Protein AF-A0A967KKL0-F1 (afdb_monomer_lite)

Secondary structure (DSSP, 8-state):
----TT-EETTEEEEEEEEEETTEEEEEEEETTTTEEEEEEE--GGG----

Structure (mmCIF, N/CA/C/O backbone):
data_AF-A0A967KKL0-F1
#
_entry.id   AF-A0A967KKL0-F1
#
loop_
_atom_site.group_PDB
_atom_site.id
_atom_site.type_symbol
_atom_site.label_atom_id
_atom_site.label_alt_id
_atom_site.label_comp_id
_atom_site.label_asym_id
_atom_site.label_entity_id
_atom_site.label_seq_id
_atom_site.pdbx_PDB_ins_code
_atom_site.Cartn_x
_atom_site.Cartn_y
_atom_site.Cartn_z
_atom_site.occupancy
_atom_site.B_iso_or_equiv
_atom_site.auth_seq_id
_atom_site.auth_comp_id
_atom_site.auth_asym_id
_atom_site.auth_atom_id
_atom_site.pdbx_PDB_model_num
ATOM 1 N N . MET A 1 1 ? 3.452 -12.533 -8.061 1.00 64.44 1 MET A N 1
ATOM 2 C CA . MET A 1 1 ? 1.983 -12.510 -7.919 1.00 64.44 1 MET A CA 1
ATOM 3 C C . MET A 1 1 ? 1.606 -11.078 -7.593 1.00 64.44 1 MET A C 1
ATOM 5 O O . MET A 1 1 ? 2.316 -10.507 -6.769 1.00 64.44 1 MET A O 1
ATOM 9 N N . PRO A 1 2 ? 0.617 -10.483 -8.276 1.00 81.19 2 PRO A N 1
ATOM 10 C CA . PRO A 1 2 ? 0.175 -9.126 -7.967 1.00 81.19 2 PRO A CA 1
ATOM 11 C C . PRO A 1 2 ? -0.419 -9.080 -6.555 1.00 81.19 2 PRO A C 1
ATOM 13 O O . PRO A 1 2 ? -0.957 -10.080 -6.080 1.00 81.19 2 PRO A O 1
ATOM 16 N N . ILE A 1 3 ? -0.275 -7.941 -5.881 1.00 90.75 3 ILE A N 1
ATOM 17 C CA . ILE A 1 3 ? -0.922 -7.697 -4.592 1.00 90.75 3 ILE A CA 1
ATOM 18 C C . ILE A 1 3 ? -2.314 -7.133 -4.867 1.00 90.75 3 ILE A C 1
ATOM 20 O O . ILE A 1 3 ? -2.454 -6.159 -5.608 1.00 90.75 3 ILE A O 1
ATOM 24 N N . GLU A 1 4 ? -3.336 -7.734 -4.266 1.00 93.25 4 GLU A N 1
ATOM 25 C CA . GLU A 1 4 ? -4.732 -7.373 -4.525 1.00 93.25 4 GLU A CA 1
ATOM 26 C C . GLU A 1 4 ? -5.385 -6.647 -3.336 1.00 93.25 4 GLU A C 1
ATOM 28 O O . GLU A 1 4 ? -5.070 -6.933 -2.174 1.00 93.25 4 GLU A O 1
ATOM 33 N N . PRO A 1 5 ? -6.331 -5.721 -3.588 1.00 94.38 5 PRO A N 1
ATOM 34 C CA . PRO A 1 5 ? -7.215 -5.187 -2.557 1.00 94.38 5 PRO A CA 1
ATOM 35 C C . PRO A 1 5 ? -7.844 -6.284 -1.693 1.00 94.38 5 PRO A C 1
ATOM 37 O O . PRO A 1 5 ? -8.349 -7.286 -2.190 1.00 94.38 5 PRO A O 1
ATOM 40 N N . GLY A 1 6 ? -7.834 -6.087 -0.377 1.00 94.12 6 GLY A N 1
ATOM 41 C CA . GLY A 1 6 ? -8.338 -7.061 0.589 1.00 94.12 6 GLY A CA 1
ATOM 42 C C . GLY A 1 6 ? -7.324 -8.127 1.007 1.00 94.12 6 GLY A C 1
ATOM 43 O O . GLY A 1 6 ? -7.547 -8.765 2.037 1.00 94.12 6 GLY A O 1
ATOM 44 N N . GLN A 1 7 ? -6.201 -8.276 0.297 1.00 96.56 7 GLN A N 1
ATOM 45 C CA . GLN A 1 7 ? -5.095 -9.117 0.744 1.00 96.56 7 GLN A CA 1
ATOM 46 C C . GLN A 1 7 ? -4.488 -8.564 2.040 1.00 96.56 7 GLN A C 1
ATOM 48 O O . GLN A 1 7 ? -4.378 -7.352 2.235 1.00 96.56 7 GLN A O 1
ATOM 53 N N . THR A 1 8 ? -4.052 -9.464 2.918 1.00 96.19 8 THR A N 1
ATOM 54 C CA . THR A 1 8 ? -3.333 -9.104 4.141 1.00 96.19 8 THR A CA 1
ATOM 55 C C . THR A 1 8 ? -1.862 -9.478 4.013 1.00 96.19 8 THR A C 1
ATOM 57 O O . THR A 1 8 ? -1.524 -10.639 3.784 1.00 96.19 8 THR A O 1
ATOM 60 N N . LEU A 1 9 ? -0.983 -8.494 4.200 1.00 94.56 9 LEU A N 1
ATOM 61 C CA . LEU A 1 9 ? 0.459 -8.670 4.336 1.00 94.56 9 LEU A CA 1
ATOM 62 C C . LEU A 1 9 ? 0.824 -8.466 5.807 1.00 94.56 9 LEU A C 1
ATOM 64 O O . LEU A 1 9 ? 0.829 -7.341 6.300 1.00 94.56 9 LEU A O 1
ATOM 68 N N . LEU A 1 10 ? 1.108 -9.552 6.528 1.00 95.69 10 LEU A N 1
ATOM 69 C CA . LEU A 1 10 ? 1.293 -9.531 7.985 1.00 95.69 10 LEU A CA 1
ATOM 70 C C . LEU A 1 10 ? 0.075 -8.920 8.710 1.00 95.69 10 LEU A C 1
ATOM 72 O O . LEU A 1 10 ? -0.939 -9.587 8.865 1.00 95.69 10 LEU A O 1
ATOM 76 N N . HIS A 1 11 ? 0.168 -7.669 9.163 1.00 97.12 11 HIS A N 1
ATOM 77 C CA . HIS A 1 11 ? -0.904 -6.920 9.834 1.00 97.12 11 HIS A CA 1
ATOM 78 C C . HIS A 1 11 ? -1.369 -5.708 9.014 1.00 97.12 11 HIS A C 1
ATOM 80 O O . HIS A 1 11 ? -2.062 -4.830 9.520 1.00 97.12 11 HIS A O 1
ATOM 86 N N . TYR A 1 12 ? -0.995 -5.658 7.739 1.00 98.25 12 TYR A N 1
ATOM 87 C CA . TYR A 1 12 ? -1.412 -4.621 6.814 1.00 98.25 12 TYR A CA 1
ATOM 88 C C . TYR A 1 12 ? -2.448 -5.175 5.853 1.00 98.25 12 TYR A C 1
ATOM 90 O O . TYR A 1 12 ? -2.155 -6.067 5.057 1.00 98.25 12 TYR A O 1
ATOM 98 N N . ARG A 1 13 ? -3.663 -4.638 5.909 1.00 98.00 13 ARG A N 1
ATOM 99 C CA . ARG A 1 13 ? -4.710 -4.969 4.943 1.00 98.00 13 ARG A CA 1
ATOM 100 C C . ARG A 1 13 ? -4.639 -4.002 3.773 1.00 98.00 13 ARG A C 1
ATOM 102 O O . ARG A 1 13 ? -4.821 -2.804 3.976 1.00 98.00 13 ARG A O 1
ATOM 109 N N . ILE A 1 14 ? -4.396 -4.512 2.572 1.00 98.00 14 ILE A N 1
ATOM 110 C CA . ILE A 1 14 ? -4.329 -3.710 1.350 1.00 98.00 14 ILE A CA 1
ATOM 111 C C . ILE A 1 14 ? -5.718 -3.166 1.021 1.00 98.00 14 ILE A C 1
ATOM 113 O O . ILE A 1 14 ? -6.705 -3.903 1.049 1.00 98.00 14 ILE A O 1
ATOM 117 N N . VAL A 1 15 ? -5.787 -1.870 0.725 1.00 97.81 15 VAL A N 1
ATOM 118 C CA . VAL A 1 15 ? -7.023 -1.166 0.368 1.00 97.81 15 VAL A CA 1
ATOM 119 C C . VAL A 1 15 ? -7.090 -0.987 -1.143 1.00 97.81 15 VAL A C 1
ATOM 121 O O . VAL A 1 15 ? -8.027 -1.463 -1.771 1.00 97.81 15 VAL A O 1
ATOM 124 N N . ASP A 1 16 ? -6.084 -0.348 -1.729 1.00 97.69 16 ASP A N 1
ATOM 125 C CA . ASP A 1 16 ? -5.973 -0.097 -3.164 1.00 97.69 16 ASP A CA 1
ATOM 126 C C . ASP A 1 16 ? -4.530 0.238 -3.565 1.00 97.69 16 ASP A C 1
ATOM 128 O O . ASP A 1 16 ? -3.657 0.506 -2.731 1.00 97.69 16 ASP A O 1
ATOM 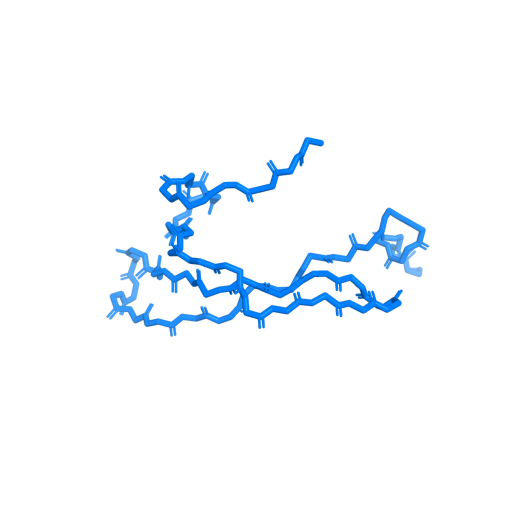132 N N . LYS A 1 17 ? -4.266 0.185 -4.872 1.00 96.69 17 LYS A N 1
ATOM 133 C CA . LYS A 1 17 ? -2.996 0.614 -5.456 1.00 96.69 17 LYS A CA 1
ATOM 134 C C . LYS A 1 17 ? -3.012 2.132 -5.611 1.00 96.69 17 LYS A C 1
ATOM 136 O O . LYS A 1 17 ? -3.924 2.680 -6.221 1.00 96.69 17 LYS A O 1
ATOM 141 N N . LEU A 1 18 ? -1.990 2.795 -5.080 1.00 96.50 18 LEU A N 1
ATOM 142 C CA . LEU A 1 18 ? -1.813 4.243 -5.197 1.00 96.50 18 LEU A CA 1
ATOM 143 C C . LEU A 1 18 ? -1.047 4.623 -6.465 1.00 96.50 18 LEU A C 1
ATOM 145 O O . LEU A 1 18 ? -1.286 5.684 -7.032 1.00 96.50 18 LEU A O 1
ATOM 149 N N . GLY A 1 19 ? -0.124 3.770 -6.913 1.00 95.56 19 GLY A N 1
ATOM 150 C CA . GLY A 1 19 ? 0.623 4.009 -8.141 1.00 95.56 19 GLY A CA 1
ATOM 151 C C . GLY A 1 19 ? 1.726 2.992 -8.398 1.00 95.56 19 GLY A C 1
ATOM 152 O O . GLY A 1 19 ? 2.001 2.110 -7.583 1.00 95.56 19 GLY A O 1
ATOM 153 N N . GLU A 1 20 ? 2.366 3.132 -9.552 1.00 95.44 20 GLU A N 1
ATOM 154 C CA . GLU A 1 20 ? 3.509 2.330 -9.982 1.00 95.44 20 GLU A CA 1
ATOM 155 C C . GLU A 1 20 ? 4.515 3.178 -10.762 1.00 95.44 20 GLU A C 1
ATOM 157 O O . GLU A 1 20 ? 4.161 4.183 -11.378 1.00 95.44 20 GLU A O 1
ATOM 162 N N . GLY A 1 21 ? 5.779 2.762 -10.730 1.00 91.75 21 GLY A N 1
ATOM 163 C CA . GLY A 1 21 ? 6.851 3.344 -11.529 1.00 91.75 21 GLY A CA 1
ATOM 164 C C . GLY A 1 21 ? 8.105 2.472 -11.504 1.00 91.75 21 GLY A C 1
ATOM 165 O O . GLY A 1 21 ? 8.107 1.376 -10.947 1.00 91.75 21 GLY A O 1
ATOM 166 N N . GLY A 1 22 ? 9.209 2.972 -12.067 1.00 88.44 22 GLY A N 1
ATOM 167 C CA . GLY A 1 22 ? 10.455 2.197 -12.193 1.00 88.44 22 GLY A CA 1
ATOM 168 C C . GLY A 1 22 ? 11.059 1.710 -10.866 1.00 88.44 22 GLY A C 1
ATOM 169 O O . GLY A 1 22 ? 11.789 0.728 -10.850 1.00 88.44 22 GLY A O 1
ATOM 170 N N . MET A 1 23 ? 10.725 2.354 -9.743 1.00 88.06 23 MET A N 1
ATOM 171 C CA . MET A 1 23 ? 11.192 1.970 -8.401 1.00 88.06 23 MET A CA 1
ATOM 172 C C . MET A 1 23 ? 10.188 1.096 -7.630 1.00 88.06 23 MET A C 1
ATOM 174 O O . MET A 1 23 ? 10.288 0.996 -6.404 1.00 88.06 23 MET A O 1
ATOM 178 N N . GLY A 1 24 ? 9.204 0.514 -8.319 1.00 91.81 24 GLY A N 1
ATOM 179 C CA . GLY A 1 24 ? 8.222 -0.399 -7.745 1.00 91.81 24 GLY A CA 1
ATOM 180 C C . GLY A 1 24 ? 6.813 0.174 -7.620 1.00 91.81 24 GLY A C 1
ATOM 181 O O . GLY A 1 24 ? 6.447 1.173 -8.242 1.00 91.81 24 GLY A O 1
ATOM 182 N N . GLU A 1 25 ? 6.016 -0.498 -6.800 1.00 95.00 25 GLU A N 1
ATOM 183 C CA . GLU A 1 25 ? 4.583 -0.260 -6.653 1.00 95.00 25 GLU A CA 1
ATOM 184 C C . GLU A 1 25 ? 4.269 0.295 -5.264 1.00 95.00 25 GLU A C 1
ATOM 186 O O . GLU A 1 25 ? 4.919 -0.063 -4.280 1.00 95.00 25 GLU A O 1
ATOM 191 N N . VAL A 1 26 ? 3.269 1.170 -5.170 1.00 96.56 26 VAL A N 1
ATOM 192 C CA . VAL A 1 26 ? 2.827 1.759 -3.903 1.00 96.56 26 VAL A CA 1
ATOM 193 C C . VAL A 1 26 ? 1.356 1.445 -3.683 1.00 96.56 26 VAL A C 1
ATOM 195 O O . VAL A 1 26 ? 0.521 1.673 -4.558 1.00 96.56 26 VAL A O 1
ATOM 198 N N . TYR A 1 27 ? 1.042 0.958 -2.489 1.00 97.62 27 TYR A N 1
ATOM 199 C CA . TYR A 1 27 ? -0.296 0.562 -2.072 1.00 97.62 27 TYR A CA 1
ATOM 200 C C . TYR A 1 27 ? -0.711 1.324 -0.822 1.00 97.62 27 TYR A C 1
ATOM 202 O O . TYR A 1 27 ? 0.109 1.550 0.068 1.00 97.62 27 TYR A O 1
ATOM 210 N N . ARG A 1 28 ? -1.991 1.671 -0.717 1.00 98.19 28 ARG A N 1
ATOM 211 C CA . ARG A 1 28 ? -2.592 2.085 0.549 1.00 98.19 28 ARG A CA 1
ATOM 212 C C . ARG A 1 28 ? -2.979 0.837 1.322 1.00 98.19 28 ARG A C 1
ATOM 214 O O . ARG A 1 28 ? -3.541 -0.107 0.764 1.00 98.19 28 ARG A O 1
ATOM 221 N N . ALA A 1 29 ? -2.716 0.844 2.618 1.00 98.44 29 ALA A N 1
ATOM 222 C CA . ALA A 1 29 ? -3.103 -0.229 3.514 1.00 98.44 29 ALA A CA 1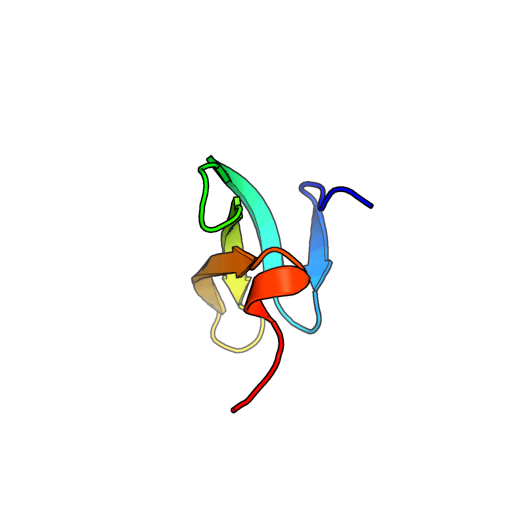
ATOM 223 C C . ALA A 1 29 ? -3.594 0.315 4.858 1.00 98.44 29 ALA A C 1
ATOM 225 O O . ALA A 1 29 ? -3.245 1.426 5.258 1.00 98.44 29 ALA A O 1
ATOM 226 N N . ARG A 1 30 ? -4.377 -0.487 5.581 1.00 98.50 30 ARG A N 1
ATOM 227 C CA . ARG A 1 30 ? -4.683 -0.269 7.000 1.00 98.50 30 ARG A CA 1
ATOM 228 C C . ARG A 1 30 ? -3.723 -1.102 7.836 1.00 98.50 30 ARG A C 1
ATOM 230 O O . ARG A 1 30 ? -3.710 -2.324 7.704 1.00 98.50 30 ARG A O 1
ATOM 237 N N . ASP A 1 31 ? -2.951 -0.455 8.699 1.00 98.38 31 ASP A N 1
ATOM 238 C CA . ASP A 1 31 ? -2.236 -1.125 9.785 1.00 98.38 31 ASP A CA 1
ATOM 239 C C . ASP A 1 31 ? -3.259 -1.532 10.851 1.00 98.38 31 ASP A C 1
ATOM 241 O O . ASP A 1 31 ? -3.853 -0.671 11.501 1.00 98.38 31 ASP A O 1
ATOM 245 N N . THR A 1 32 ? -3.502 -2.834 11.011 1.00 97.50 32 THR A N 1
ATOM 246 C CA . THR A 1 32 ? -4.520 -3.348 11.939 1.00 97.50 32 T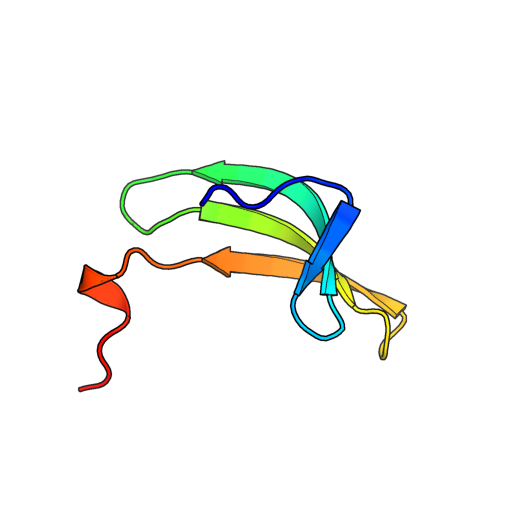HR A CA 1
ATOM 247 C C . THR A 1 32 ? -4.077 -3.327 13.400 1.00 97.50 32 THR A C 1
ATOM 249 O O . THR A 1 32 ? -4.906 -3.552 14.278 1.00 97.50 32 THR A O 1
ATOM 252 N N . ARG A 1 33 ? -2.796 -3.060 13.686 1.00 97.81 33 ARG A N 1
ATOM 253 C CA . ARG A 1 33 ? -2.275 -2.960 15.058 1.00 97.81 33 ARG A CA 1
ATOM 254 C C . ARG A 1 33 ? -2.368 -1.542 15.592 1.00 97.81 33 ARG A C 1
ATOM 256 O O . ARG A 1 33 ? -2.719 -1.351 16.750 1.00 97.81 33 ARG A O 1
ATOM 263 N N . LEU A 1 34 ? -2.022 -0.569 14.754 1.00 97.94 34 LEU A N 1
ATOM 264 C CA . LEU A 1 34 ? -2.018 0.854 15.109 1.00 97.94 34 LEU A CA 1
ATOM 265 C C . LEU A 1 34 ? -3.278 1.593 14.649 1.00 97.94 34 LEU A C 1
ATOM 267 O O . LEU A 1 34 ? -3.407 2.787 14.900 1.00 97.94 34 LEU A O 1
ATOM 271 N N . ASP A 1 35 ? -4.169 0.892 13.952 1.00 97.06 35 ASP A N 1
ATOM 272 C CA . ASP A 1 35 ? -5.433 1.397 13.428 1.00 97.06 35 ASP A CA 1
ATOM 273 C C . ASP A 1 35 ? -5.286 2.707 12.630 1.00 97.06 35 ASP A C 1
ATOM 275 O O . ASP A 1 35 ? -5.989 3.697 12.837 1.00 97.06 35 ASP A O 1
ATOM 279 N N . ARG A 1 36 ? -4.347 2.718 11.677 1.00 98.19 36 ARG A N 1
ATOM 280 C CA . ARG A 1 36 ? -4.065 3.884 10.823 1.00 98.19 36 ARG A CA 1
ATOM 281 C C . ARG A 1 36 ? -3.836 3.502 9.370 1.00 98.19 36 ARG A C 1
ATOM 283 O O . ARG A 1 36 ? -3.427 2.381 9.067 1.00 98.19 36 ARG A O 1
ATOM 290 N N . GLU A 1 37 ? -4.088 4.442 8.466 1.00 98.25 37 GLU A N 1
ATOM 291 C CA . GLU A 1 37 ? -3.706 4.282 7.063 1.00 98.25 37 GLU A CA 1
ATOM 292 C C . GLU A 1 37 ? -2.191 4.443 6.895 1.00 98.25 37 GLU A C 1
ATOM 294 O O . GLU A 1 37 ? -1.561 5.293 7.527 1.00 98.25 37 GLU A O 1
ATOM 299 N N . VAL A 1 38 ? -1.606 3.603 6.046 1.00 98.31 38 VAL A N 1
ATOM 300 C CA . VAL A 1 38 ? -0.183 3.605 5.703 1.00 98.31 38 VAL A CA 1
ATOM 301 C C . VAL A 1 38 ? -0.005 3.393 4.202 1.00 98.31 38 VAL A C 1
ATOM 303 O O . VAL A 1 38 ? -0.864 2.812 3.537 1.00 98.31 38 VAL A O 1
ATOM 306 N N . ALA A 1 39 ? 1.136 3.832 3.675 1.00 97.94 39 ALA A N 1
ATOM 307 C CA . ALA A 1 39 ? 1.584 3.476 2.335 1.00 97.94 39 ALA A CA 1
ATOM 308 C C . ALA A 1 39 ? 2.616 2.343 2.419 1.00 97.94 39 ALA A C 1
ATOM 310 O O . ALA A 1 39 ? 3.570 2.427 3.192 1.00 97.94 39 ALA A O 1
ATOM 311 N N . ILE A 1 40 ? 2.442 1.300 1.611 1.00 96.31 40 ILE A N 1
ATOM 312 C CA . ILE A 1 40 ? 3.394 0.199 1.459 1.00 96.31 40 ILE A CA 1
ATOM 313 C C . ILE A 1 40 ? 4.041 0.322 0.091 1.00 96.31 40 ILE A C 1
ATOM 315 O O . ILE A 1 40 ? 3.351 0.257 -0.927 1.00 96.31 40 ILE A O 1
ATOM 319 N N . LYS A 1 41 ? 5.367 0.479 0.072 1.00 94.81 41 LYS A N 1
ATOM 320 C CA . LYS A 1 41 ? 6.162 0.446 -1.154 1.00 94.81 41 LYS A CA 1
ATOM 321 C C . LYS A 1 41 ? 6.764 -0.940 -1.334 1.00 94.81 41 LYS A C 1
ATOM 323 O O . LYS A 1 41 ? 7.487 -1.423 -0.467 1.00 94.81 41 LYS A O 1
ATOM 328 N N . VAL A 1 42 ? 6.469 -1.556 -2.467 1.00 92.44 42 VAL A N 1
ATOM 329 C CA . VAL A 1 42 ? 6.968 -2.874 -2.850 1.00 92.44 42 VAL A CA 1
ATOM 330 C C . VAL A 1 42 ? 8.056 -2.670 -3.888 1.00 92.44 42 VAL A C 1
ATOM 332 O O . VAL A 1 42 ? 7.799 -2.136 -4.968 1.00 92.44 42 VAL A O 1
ATOM 335 N N . LEU A 1 43 ? 9.282 -3.052 -3.535 1.00 91.25 43 LEU A N 1
ATOM 336 C CA . LEU A 1 43 ? 10.440 -2.912 -4.410 1.00 91.25 43 LEU A CA 1
ATOM 337 C C . LEU A 1 43 ? 10.508 -4.081 -5.406 1.00 91.25 43 LEU A C 1
ATOM 339 O O . LEU A 1 43 ? 10.175 -5.213 -5.039 1.00 91.25 43 LEU A O 1
ATOM 343 N N . PRO A 1 44 ? 10.967 -3.846 -6.649 1.00 87.12 44 PRO A N 1
ATOM 344 C CA . PRO A 1 44 ? 11.320 -4.932 -7.552 1.00 87.12 44 PRO A CA 1
ATOM 345 C C . PRO A 1 44 ? 12.435 -5.785 -6.935 1.00 87.12 44 PRO A C 1
ATOM 347 O O . PRO A 1 44 ? 13.268 -5.271 -6.188 1.00 87.12 44 PRO A O 1
ATOM 350 N N . LYS A 1 45 ? 12.474 -7.080 -7.270 1.00 83.50 45 LYS A N 1
ATOM 351 C CA . LYS A 1 45 ? 13.446 -8.032 -6.699 1.00 83.50 45 LYS A CA 1
ATOM 352 C C . LYS A 1 45 ? 14.895 -7.559 -6.831 1.00 83.50 45 LYS A C 1
ATOM 354 O O . LYS A 1 45 ? 15.666 -7.732 -5.897 1.00 83.50 45 LYS A O 1
ATOM 359 N N . ASP A 1 46 ? 15.222 -6.910 -7.944 1.00 80.69 46 ASP A N 1
ATOM 360 C CA . ASP A 1 46 ? 16.571 -6.420 -8.243 1.00 80.69 46 ASP A CA 1
ATOM 361 C C . ASP A 1 46 ? 17.032 -5.303 -7.289 1.00 80.69 46 ASP A C 1
ATOM 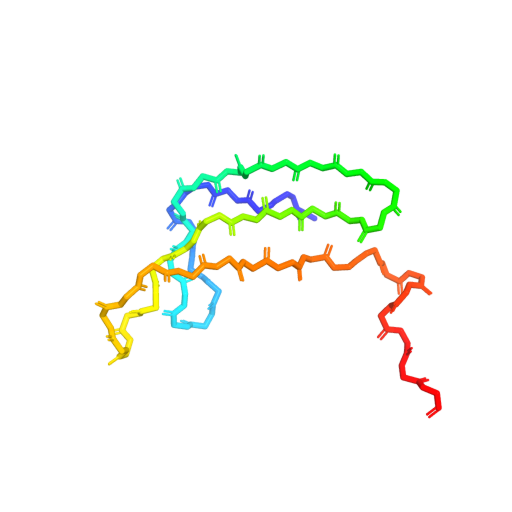363 O O . ASP A 1 46 ? 18.227 -5.081 -7.128 1.00 80.69 46 ASP A O 1
ATOM 367 N N . PHE A 1 47 ? 16.091 -4.625 -6.623 1.00 74.88 47 PHE A N 1
ATOM 368 C CA . PHE A 1 47 ? 16.351 -3.581 -5.627 1.00 74.88 47 PHE A CA 1
ATOM 369 C C . PHE A 1 47 ? 16.166 -4.064 -4.182 1.00 74.88 47 PHE A C 1
ATOM 371 O O . PHE A 1 47 ? 16.328 -3.276 -3.256 1.00 74.88 47 PHE A O 1
ATOM 378 N N . ALA A 1 48 ? 15.777 -5.325 -3.979 1.00 74.56 48 ALA A N 1
ATOM 379 C CA . ALA A 1 48 ? 15.488 -5.887 -2.659 1.00 74.56 48 ALA A CA 1
ATOM 380 C C . ALA A 1 48 ? 16.706 -6.568 -2.007 1.00 74.56 48 ALA A C 1
ATOM 382 O O . ALA A 1 48 ? 16.568 -7.148 -0.933 1.00 74.56 48 ALA A O 1
ATOM 383 N N . ALA A 1 49 ? 17.871 -6.539 -2.661 1.00 7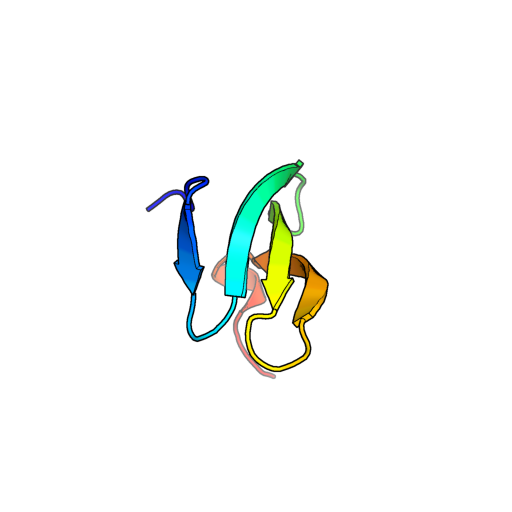2.75 49 ALA A N 1
ATOM 384 C CA . ALA A 1 49 ? 19.114 -7.023 -2.081 1.00 72.75 49 ALA A CA 1
ATOM 385 C C . ALA A 1 49 ? 19.671 -5.985 -1.095 1.00 72.75 49 ALA A C 1
ATOM 387 O O . ALA A 1 49 ? 19.866 -4.824 -1.460 1.00 72.75 49 ALA A O 1
ATOM 388 N N . ASP A 1 50 ? 19.929 -6.421 0.137 1.00 63.56 50 ASP A N 1
ATOM 389 C CA . ASP A 1 50 ? 20.739 -5.665 1.091 1.00 63.56 50 ASP A CA 1
ATOM 390 C C . ASP A 1 50 ? 22.188 -5.550 0.576 1.00 63.56 50 ASP A C 1
ATOM 392 O O . ASP A 1 50 ? 22.667 -6.424 -0.155 1.00 63.56 50 ASP A O 1
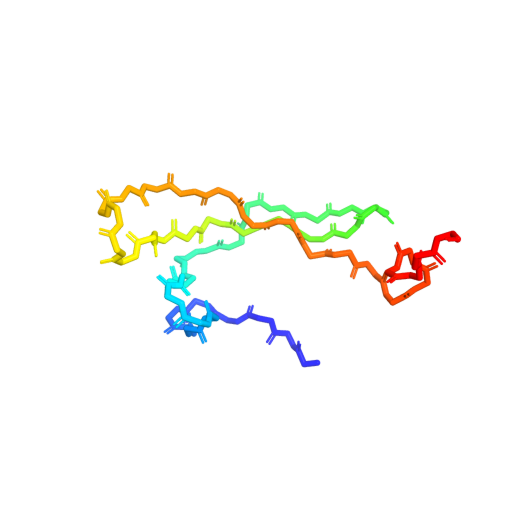ATOM 396 N N . ALA A 1 51 ? 22.864 -4.456 0.940 1.00 56.22 51 ALA A N 1
ATOM 397 C CA . ALA A 1 51 ? 24.284 -4.229 0.657 1.00 56.22 51 ALA A CA 1
ATOM 398 C C . ALA A 1 51 ? 25.200 -4.988 1.628 1.00 56.22 51 ALA A C 1
ATOM 400 O O . ALA A 1 51 ? 24.822 -5.118 2.816 1.00 56.22 51 ALA A O 1
#

pLDDT: mean 91.49, std 9.94, range [56.22, 98.5]

Radius of gyration: 11.53 Å; chains: 1; bounding box: 33×17×27 Å

Sequence (51 aa):
MPIEPGQTLLHYRIVDKLGEGGMGEVYRARDTRLDREVAIKVLPKDFAADA

Foldseek 3Di:
DDDDQQDDDPQWHFHAWPDADPQATKTWTARNVVRDIDIDGDGDPVPPDDD